Protein AF-A0A527WZZ5-F1 (afdb_monomer)

Radius of gyration: 19.52 Å; Cα contacts (8 Å, |Δi|>4): 177; chains: 1; bounding box: 38×55×51 Å

Mean predicted aligned error: 10.95 Å

Sequence (127 aa):
MNSPLPASTRQRLDELLVARGLFPSRSRARDAIERGTVTVDGVIARKPGQTVLADCLIEVDDPAQGYVSRAALKLIAGLDHFGLDPAGSEALDVGASTGGFTQVLLERGAASYGSFSKPPLPIASRP

Secondary structure (DSSP, 8-state):
--PPPPTT-EEEHHHHHHHTTSSSSHHHHHHHHHTT-EEETTEE---TT-EEETT--EEE--TTTTSSSTHHHHHHHHHHHHT---TT-EEEEET-SSSHHHHHHHHTT-SEEEEE-PPPPP-----

Solvent-accessible surface area (backbone atoms only — not comparable to full-atom values): 7568 Å² total; per-residue (Å²): 143,78,80,76,79,71,88,81,52,69,41,36,42,21,55,48,36,32,75,71,65,77,26,100,37,52,68,58,31,31,54,39,17,67,72,51,28,24,30,48,74,90,38,70,36,70,54,37,77,42,75,38,56,78,79,59,53,73,51,75,70,51,93,50,71,92,42,80,25,66,60,23,60,55,50,52,52,48,29,64,73,71,70,55,77,52,52,71,33,81,44,74,39,84,61,48,73,79,38,15,56,59,52,51,42,53,78,51,42,30,69,45,75,49,73,47,61,83,76,81,76,80,81,75,79,76,132

Structure (mmCIF, N/CA/C/O backbone):
data_AF-A0A527WZZ5-F1
#
_entry.id   AF-A0A527WZZ5-F1
#
loop_
_atom_site.group_PDB
_atom_site.id
_atom_site.type_symbol
_atom_site.label_atom_id
_atom_site.label_alt_id
_atom_site.label_comp_id
_atom_site.label_asym_id
_atom_site.label_entity_id
_atom_site.label_seq_id
_atom_site.pdbx_PDB_ins_code
_atom_site.Cartn_x
_atom_site.Cartn_y
_atom_site.Cartn_z
_atom_site.occupancy
_atom_site.B_iso_or_equiv
_atom_site.auth_seq_id
_atom_site.auth_comp_id
_atom_site.auth_asym_id
_atom_site.auth_atom_id
_atom_site.pdbx_PDB_model_num
ATOM 1 N N . MET A 1 1 ? 7.232 -18.784 26.020 1.00 43.44 1 MET A N 1
ATOM 2 C CA . MET A 1 1 ? 6.926 -17.370 26.320 1.00 43.44 1 MET A CA 1
ATOM 3 C C . MET A 1 1 ? 6.117 -16.778 25.171 1.00 43.44 1 MET A C 1
ATOM 5 O O . MET A 1 1 ? 6.687 -16.090 24.350 1.00 43.44 1 MET A O 1
ATOM 9 N N . ASN A 1 2 ? 4.817 -17.074 25.102 1.00 41.53 2 ASN A N 1
ATOM 10 C CA . ASN A 1 2 ? 3.847 -16.314 24.308 1.00 41.53 2 ASN A CA 1
ATOM 11 C C . ASN A 1 2 ? 2.572 -16.285 25.152 1.00 41.53 2 ASN A C 1
ATOM 13 O O . ASN A 1 2 ? 1.897 -17.304 25.280 1.00 41.53 2 ASN A O 1
ATOM 17 N N . SER A 1 3 ? 2.312 -15.162 25.819 1.00 51.44 3 SER A N 1
ATOM 18 C CA . SER A 1 3 ? 1.046 -14.974 26.525 1.00 51.44 3 SER A CA 1
ATOM 19 C C . SER A 1 3 ? -0.077 -14.886 25.489 1.00 51.44 3 SER A C 1
ATOM 21 O O . SER A 1 3 ? 0.089 -14.162 24.504 1.00 51.44 3 SER A O 1
ATOM 23 N N . PRO A 1 4 ? -1.207 -15.591 25.672 1.00 54.41 4 PRO A N 1
ATOM 24 C CA . PRO A 1 4 ? -2.377 -15.372 24.836 1.00 54.41 4 PRO A CA 1
ATOM 25 C C . PRO A 1 4 ? -2.818 -13.914 25.007 1.00 54.41 4 PRO A C 1
ATOM 27 O O . PRO A 1 4 ? -2.865 -13.401 26.127 1.00 54.41 4 PRO A O 1
ATOM 30 N N . LEU A 1 5 ? -3.082 -13.230 23.892 1.00 51.50 5 LEU A N 1
ATOM 31 C CA . LEU A 1 5 ? -3.652 -11.883 23.907 1.00 51.50 5 LEU A CA 1
ATOM 32 C C . LEU A 1 5 ? -4.917 -11.912 24.789 1.00 51.50 5 LEU A C 1
ATOM 34 O O . LEU A 1 5 ? -5.752 -12.798 24.593 1.00 51.50 5 LEU A O 1
ATOM 38 N N . PRO A 1 6 ? -5.065 -11.018 25.783 1.00 51.22 6 PRO A N 1
ATOM 39 C CA . PRO A 1 6 ? -6.230 -11.041 26.657 1.00 51.22 6 PRO A CA 1
ATOM 40 C C . PRO A 1 6 ? -7.508 -10.819 25.841 1.00 51.22 6 PRO A C 1
ATOM 42 O O . PRO A 1 6 ? -7.568 -9.940 24.977 1.00 51.22 6 PRO A O 1
ATOM 45 N N . ALA A 1 7 ? -8.535 -11.615 26.142 1.00 56.69 7 ALA A N 1
ATOM 46 C CA . ALA A 1 7 ? -9.864 -11.476 25.568 1.00 56.69 7 ALA A CA 1
ATOM 47 C C . ALA A 1 7 ? -10.416 -10.052 25.797 1.00 56.69 7 ALA A C 1
ATOM 49 O O . ALA A 1 7 ? -10.388 -9.535 26.914 1.00 56.69 7 ALA A O 1
ATOM 50 N N . SER A 1 8 ? -10.975 -9.459 24.734 1.00 62.97 8 SER A N 1
ATOM 51 C CA . SER A 1 8 ? -11.770 -8.213 24.693 1.00 62.97 8 SER A CA 1
ATOM 52 C C . SER A 1 8 ? -11.065 -6.846 24.724 1.00 62.97 8 SER A C 1
ATOM 54 O O . SER A 1 8 ? -11.717 -5.827 24.968 1.00 62.97 8 SER A O 1
ATOM 56 N N . THR A 1 9 ? -9.777 -6.748 24.386 1.00 82.25 9 THR A N 1
ATOM 57 C CA . THR A 1 9 ? -9.194 -5.414 24.158 1.00 82.25 9 THR A CA 1
ATOM 58 C C . THR A 1 9 ? -9.782 -4.799 22.889 1.00 82.25 9 THR A C 1
ATOM 60 O O . THR A 1 9 ? -9.611 -5.308 21.782 1.00 82.25 9 THR A O 1
ATOM 63 N N . ARG A 1 10 ? -10.496 -3.687 23.056 1.00 88.31 10 ARG A N 1
ATOM 64 C CA . ARG A 1 10 ? -11.023 -2.868 21.966 1.00 88.31 10 ARG A CA 1
ATOM 65 C C . ARG A 1 10 ? -9.989 -1.824 21.564 1.00 88.31 10 ARG A C 1
ATOM 67 O O . ARG A 1 10 ? -9.464 -1.123 22.423 1.00 88.31 10 ARG A O 1
ATOM 74 N N . GLN A 1 11 ? -9.714 -1.703 20.271 1.00 93.00 11 GLN A N 1
ATOM 75 C CA . GLN A 1 11 ? -8.762 -0.723 19.741 1.00 93.00 11 GLN A CA 1
ATOM 76 C C . GLN A 1 11 ? -9.255 -0.135 18.421 1.00 93.00 11 GLN A C 1
ATOM 78 O O . GLN A 1 11 ? -10.182 -0.659 17.801 1.00 93.00 11 GLN A O 1
ATOM 83 N N . ARG A 1 12 ? -8.660 0.979 17.995 1.00 96.12 12 ARG A N 1
A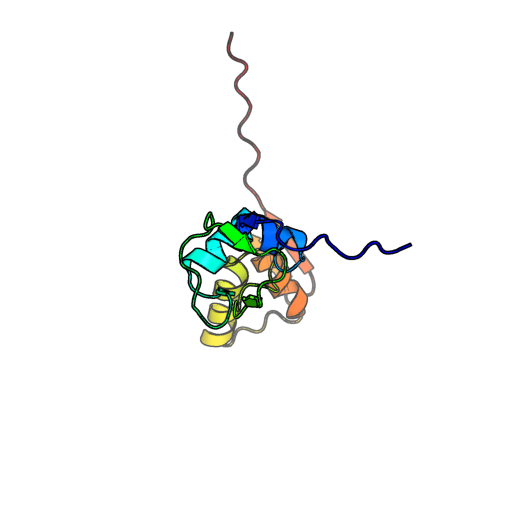TOM 84 C CA . ARG A 1 12 ? -9.023 1.604 16.724 1.00 96.12 12 ARG A CA 1
ATOM 85 C C . ARG A 1 12 ? -8.569 0.740 15.555 1.00 96.12 12 ARG A C 1
ATOM 87 O O . ARG A 1 12 ? -7.449 0.238 15.560 1.00 96.12 12 ARG A O 1
ATOM 94 N N . LEU A 1 13 ? -9.403 0.628 14.526 1.00 96.50 13 LEU A N 1
ATOM 95 C CA . LEU A 1 13 ? -9.101 -0.186 13.351 1.00 96.50 13 LEU A CA 1
ATOM 96 C C . LEU A 1 13 ? -7.799 0.242 12.654 1.00 96.50 13 LEU A C 1
ATOM 98 O O . LEU A 1 13 ? -6.980 -0.610 12.329 1.00 96.50 13 LEU A O 1
ATOM 102 N N . ASP A 1 14 ? -7.561 1.544 12.473 1.00 96.25 14 ASP A N 1
ATOM 103 C CA . ASP A 1 14 ? -6.326 2.040 11.851 1.00 96.25 14 ASP A CA 1
ATOM 104 C C . ASP A 1 14 ? -5.051 1.692 12.639 1.00 96.25 14 ASP A C 1
ATOM 106 O O . ASP A 1 14 ? -3.984 1.552 12.048 1.00 96.25 14 ASP A O 1
ATOM 110 N N . GLU A 1 15 ? -5.151 1.553 13.960 1.00 96.19 15 GLU A N 1
ATOM 111 C CA . GLU A 1 15 ? -4.054 1.103 14.822 1.00 96.19 15 GLU A CA 1
ATOM 112 C C . GLU A 1 15 ? -3.905 -0.418 14.772 1.00 96.19 15 GLU A C 1
ATOM 114 O O . GLU A 1 15 ? -2.788 -0.905 14.609 1.00 96.19 15 GLU A O 1
ATOM 119 N N . LEU A 1 16 ? -5.019 -1.158 14.809 1.00 95.81 16 LEU A N 1
ATOM 120 C CA . LEU A 1 16 ? -5.031 -2.619 14.725 1.00 95.81 16 LEU A CA 1
ATOM 121 C C . LEU A 1 16 ? -4.406 -3.127 13.427 1.00 95.81 16 LEU A C 1
ATOM 123 O O . LEU A 1 16 ? -3.624 -4.073 13.448 1.00 95.81 16 LEU A O 1
ATOM 127 N N . LEU A 1 17 ? -4.718 -2.483 12.303 1.00 94.81 17 LEU A N 1
ATOM 128 C CA . LEU A 1 17 ? -4.154 -2.816 10.996 1.00 94.81 17 LEU A CA 1
ATOM 129 C C . LEU A 1 17 ? -2.624 -2.705 10.971 1.00 94.81 17 LEU A C 1
ATOM 131 O O . LEU A 1 17 ? -1.952 -3.544 10.375 1.00 94.81 17 LEU A O 1
ATOM 135 N N . VAL A 1 18 ? -2.067 -1.698 11.644 1.00 95.31 18 VAL A N 1
ATOM 136 C CA . VAL A 1 18 ? -0.612 -1.525 11.760 1.00 95.31 18 VAL A CA 1
ATOM 137 C C . VAL A 1 18 ? -0.031 -2.501 12.778 1.00 95.31 18 VAL A C 1
ATOM 139 O O . VAL A 1 18 ? 0.989 -3.126 12.512 1.00 95.31 18 VAL A O 1
ATOM 142 N N . ALA A 1 19 ? -0.696 -2.684 13.921 1.00 93.12 19 ALA A N 1
ATOM 143 C CA . ALA A 1 19 ? -0.266 -3.605 14.970 1.00 93.12 19 ALA A CA 1
ATOM 144 C C . ALA A 1 19 ? -0.217 -5.065 14.487 1.00 93.12 19 ALA A C 1
ATOM 146 O O . ALA A 1 19 ? 0.653 -5.820 14.911 1.00 93.12 19 ALA A O 1
ATOM 147 N N . ARG A 1 20 ? -1.114 -5.452 13.569 1.00 92.88 20 ARG A N 1
ATOM 148 C CA . ARG A 1 20 ? -1.111 -6.759 12.889 1.00 92.88 20 ARG A CA 1
ATOM 149 C C . ARG A 1 20 ? -0.147 -6.838 11.696 1.00 92.88 20 ARG A C 1
ATOM 151 O O . ARG A 1 20 ? -0.089 -7.875 11.047 1.00 92.88 20 ARG A O 1
ATOM 158 N N . GLY A 1 21 ? 0.579 -5.765 11.375 1.00 90.25 21 GLY A N 1
ATOM 159 C CA . GLY A 1 21 ? 1.520 -5.727 10.251 1.00 90.25 21 GLY A CA 1
ATOM 160 C C . GLY A 1 21 ? 0.866 -5.717 8.865 1.00 90.25 21 GLY A C 1
ATOM 161 O O . GLY A 1 21 ? 1.559 -5.908 7.873 1.00 90.25 21 GLY A O 1
ATOM 162 N N . LEU A 1 22 ? -0.447 -5.476 8.772 1.00 90.94 22 LEU A N 1
ATOM 163 C CA . LEU A 1 22 ? -1.178 -5.448 7.498 1.00 90.94 22 LEU A CA 1
ATOM 164 C C . LEU A 1 22 ? -0.874 -4.182 6.687 1.00 90.94 22 LEU A C 1
ATOM 166 O O . LEU A 1 22 ? -0.982 -4.186 5.462 1.00 90.94 22 LEU A O 1
ATOM 170 N N . PHE A 1 23 ? -0.484 -3.103 7.369 1.00 91.19 23 PHE A N 1
ATOM 171 C CA . PHE A 1 23 ? -0.056 -1.851 6.755 1.00 91.19 23 PHE A CA 1
ATOM 172 C C . PHE A 1 23 ? 1.179 -1.285 7.468 1.00 91.19 23 PHE A C 1
ATOM 174 O O . PHE A 1 23 ? 1.268 -1.368 8.693 1.00 91.19 23 PHE A O 1
ATOM 181 N N . PRO A 1 24 ? 2.100 -0.628 6.738 1.00 86.56 24 PRO A N 1
ATOM 182 C CA . PRO A 1 24 ? 3.350 -0.119 7.309 1.00 86.56 24 PRO A CA 1
ATOM 183 C C . PRO A 1 24 ? 3.165 1.147 8.159 1.00 86.56 24 PRO A C 1
ATOM 185 O O . PRO A 1 24 ? 4.061 1.543 8.898 1.00 86.56 24 PRO A O 1
ATOM 188 N N . SER A 1 25 ? 2.025 1.833 8.037 1.00 90.75 25 SER A N 1
ATOM 189 C CA . SER A 1 25 ? 1.746 3.055 8.787 1.00 90.75 25 SER A CA 1
ATOM 190 C C . SER A 1 25 ? 0.250 3.297 8.957 1.00 90.75 25 SER A C 1
ATOM 192 O O . SER A 1 25 ? -0.577 2.843 8.160 1.00 90.75 25 SER A O 1
ATOM 194 N N . ARG A 1 26 ? -0.104 4.100 9.969 1.00 93.69 26 ARG A N 1
ATOM 195 C CA . ARG A 1 26 ? -1.500 4.486 10.225 1.00 93.69 26 ARG A CA 1
ATOM 196 C C . ARG A 1 26 ? -2.109 5.268 9.069 1.00 93.69 26 ARG A C 1
ATOM 198 O O . ARG A 1 26 ? -3.296 5.135 8.806 1.00 93.69 26 ARG A O 1
ATOM 205 N N . SER A 1 27 ? -1.322 6.096 8.385 1.00 91.44 27 SER A N 1
ATOM 206 C CA . SER A 1 27 ? -1.802 6.855 7.228 1.00 91.44 27 SER A CA 1
ATOM 207 C C . SER A 1 27 ? -2.170 5.937 6.061 1.00 91.44 27 SER A C 1
ATOM 209 O O . SER A 1 27 ? -3.201 6.163 5.435 1.00 91.44 27 SER A O 1
ATOM 211 N N . ARG A 1 28 ? -1.396 4.868 5.813 1.00 88.56 28 ARG A N 1
ATOM 212 C CA . ARG A 1 28 ? -1.723 3.858 4.790 1.00 88.56 28 ARG A CA 1
ATOM 213 C C . ARG A 1 28 ? -2.955 3.042 5.172 1.00 88.56 28 ARG A C 1
ATOM 215 O O . ARG A 1 28 ? -3.835 2.869 4.339 1.00 88.56 28 ARG A O 1
ATOM 222 N N . ALA A 1 29 ? -3.049 2.631 6.435 1.00 93.00 29 ALA A N 1
ATOM 223 C CA . ALA A 1 29 ? -4.221 1.942 6.967 1.00 93.00 29 ALA A CA 1
ATOM 224 C C . ALA A 1 29 ? -5.510 2.777 6.817 1.00 93.00 29 ALA A C 1
ATOM 226 O O . ALA A 1 29 ? -6.534 2.263 6.378 1.00 93.00 29 ALA A O 1
ATOM 227 N N . ARG A 1 30 ? -5.464 4.081 7.135 1.00 94.62 30 ARG A N 1
ATOM 228 C CA . ARG A 1 30 ? -6.608 4.998 6.973 1.00 94.62 30 ARG A CA 1
ATOM 229 C C . ARG A 1 30 ? -7.062 5.120 5.523 1.00 94.62 30 ARG A C 1
ATOM 231 O O . ARG A 1 30 ? -8.248 4.953 5.269 1.00 94.62 30 ARG A O 1
ATOM 238 N N . ASP A 1 31 ? -6.128 5.362 4.602 1.00 91.31 31 ASP A N 1
ATOM 239 C CA . ASP A 1 31 ? -6.425 5.481 3.167 1.00 91.31 31 ASP A CA 1
ATOM 240 C C . ASP A 1 31 ? -7.095 4.210 2.622 1.00 91.31 31 ASP A C 1
ATOM 242 O O . ASP A 1 31 ? -8.100 4.301 1.920 1.00 91.31 31 ASP A O 1
ATOM 246 N N . ALA A 1 32 ? -6.597 3.027 2.994 1.00 91.94 32 ALA A N 1
ATOM 247 C CA . ALA A 1 32 ? -7.195 1.755 2.589 1.00 91.94 32 ALA A CA 1
ATOM 248 C C . ALA A 1 32 ? -8.632 1.585 3.118 1.00 91.94 32 ALA A C 1
ATOM 250 O O . ALA A 1 32 ? -9.537 1.203 2.377 1.00 91.94 32 ALA A O 1
ATOM 251 N N . ILE A 1 33 ? -8.880 1.937 4.384 1.00 94.69 33 ILE A N 1
ATOM 252 C CA . ILE A 1 33 ? -10.233 1.906 4.962 1.00 94.69 33 ILE A CA 1
ATOM 253 C C . ILE A 1 33 ? -11.162 2.895 4.244 1.00 94.69 33 ILE A C 1
ATOM 255 O O . ILE A 1 33 ? -12.288 2.550 3.903 1.00 94.69 33 ILE A O 1
ATOM 259 N N . GLU A 1 34 ? -10.710 4.123 3.991 1.00 93.81 34 GLU A N 1
ATOM 260 C CA . GLU A 1 34 ? -11.510 5.157 3.317 1.00 93.81 34 GLU A CA 1
ATOM 261 C C . GLU A 1 34 ? -11.877 4.771 1.879 1.00 93.81 34 GLU A C 1
ATOM 263 O O . GLU A 1 34 ? -12.943 5.138 1.386 1.00 93.81 34 GLU A O 1
ATOM 268 N N . ARG A 1 35 ? -11.024 3.980 1.225 1.00 91.19 35 ARG A N 1
ATOM 269 C CA . ARG A 1 35 ? -11.268 3.414 -0.106 1.00 91.19 35 ARG A CA 1
ATOM 270 C C . ARG A 1 35 ? -12.152 2.168 -0.102 1.00 91.19 35 ARG A C 1
ATOM 272 O O . ARG A 1 35 ? -12.513 1.695 -1.174 1.00 91.19 35 ARG A O 1
ATOM 279 N N . GLY A 1 36 ? -12.495 1.638 1.071 1.00 93.62 36 GLY A N 1
ATOM 280 C CA . GLY A 1 36 ? -13.314 0.437 1.202 1.00 93.62 36 GLY A CA 1
ATOM 281 C C . GLY A 1 36 ? -12.587 -0.861 0.847 1.00 93.62 36 GLY A C 1
ATOM 282 O O . GLY A 1 36 ? -13.249 -1.848 0.550 1.00 93.62 36 GLY A O 1
ATOM 283 N N . THR A 1 37 ? -11.251 -0.882 0.893 1.00 93.88 37 THR A N 1
ATOM 284 C CA . THR A 1 37 ? -10.435 -2.080 0.612 1.00 93.88 37 THR A CA 1
ATOM 285 C C . THR A 1 37 ? -10.142 -2.919 1.855 1.00 93.88 37 THR A C 1
ATOM 287 O O . THR A 1 37 ? -9.259 -3.770 1.842 1.00 93.88 37 THR A O 1
ATOM 290 N N . VAL A 1 38 ? -10.831 -2.648 2.963 1.00 96.12 38 VAL A N 1
ATOM 291 C CA . VAL A 1 38 ? -10.676 -3.366 4.230 1.00 96.12 38 VAL A CA 1
ATOM 292 C C . VAL A 1 38 ? -12.048 -3.835 4.688 1.00 96.12 38 VAL A C 1
ATOM 294 O O . VAL A 1 38 ? -12.966 -3.019 4.808 1.00 96.12 38 VAL A O 1
ATOM 297 N N . THR A 1 39 ? -12.186 -5.121 4.993 1.00 96.88 39 THR A N 1
ATOM 298 C CA . THR A 1 39 ? -13.379 -5.691 5.627 1.00 96.88 39 THR A CA 1
ATOM 299 C C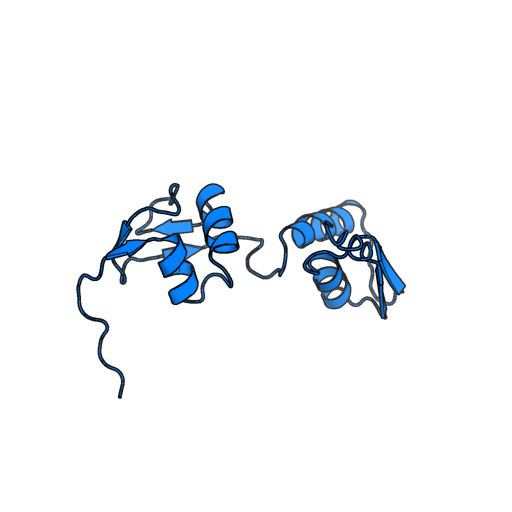 . THR A 1 39 ? -13.068 -6.089 7.068 1.00 96.88 39 THR A C 1
ATOM 301 O O . THR A 1 39 ? -11.948 -6.473 7.406 1.00 96.88 39 THR A O 1
ATOM 304 N N . VAL A 1 40 ? -14.064 -5.950 7.940 1.00 96.81 40 VAL A N 1
ATOM 305 C CA . VAL A 1 40 ? -14.043 -6.435 9.321 1.00 96.81 40 VAL A CA 1
ATOM 306 C C . VAL A 1 40 ? -15.258 -7.327 9.506 1.00 96.81 40 VAL A C 1
ATOM 308 O O . VAL A 1 40 ? -16.379 -6.874 9.278 1.00 96.81 40 VAL A O 1
ATOM 311 N N . ASP A 1 41 ? -15.031 -8.586 9.874 1.00 94.25 41 ASP A N 1
ATOM 312 C CA . ASP A 1 41 ? -16.075 -9.601 10.055 1.00 94.25 41 ASP A CA 1
ATOM 313 C C . ASP A 1 41 ? -17.045 -9.669 8.852 1.00 94.25 41 ASP A C 1
ATOM 315 O O . ASP A 1 41 ? -18.266 -9.714 8.997 1.00 94.25 41 ASP A O 1
ATOM 319 N N . GLY A 1 42 ? -16.487 -9.614 7.636 1.00 93.69 42 GLY A N 1
ATOM 320 C CA . GLY A 1 42 ? -17.234 -9.668 6.372 1.00 93.69 42 GLY A CA 1
ATOM 321 C C . GLY A 1 42 ? -17.904 -8.356 5.940 1.00 93.69 42 GLY A C 1
ATOM 322 O O . GLY A 1 42 ? -18.543 -8.316 4.890 1.00 93.69 42 GLY A O 1
ATOM 323 N N . VAL A 1 43 ? -17.758 -7.264 6.699 1.00 95.31 43 VAL A N 1
ATOM 324 C CA . VAL A 1 43 ? -18.359 -5.958 6.384 1.00 95.31 43 VAL A CA 1
ATOM 325 C C . VAL A 1 43 ? -17.285 -4.939 6.018 1.00 95.31 43 VAL A C 1
ATOM 327 O O . VAL A 1 43 ? -16.313 -4.762 6.747 1.00 95.31 43 VAL A O 1
ATOM 330 N N . ILE A 1 44 ? -17.475 -4.208 4.915 1.00 96.25 44 ILE A N 1
ATOM 331 C CA . ILE A 1 44 ? -16.552 -3.142 4.496 1.00 96.25 44 ILE A CA 1
ATOM 332 C C . ILE A 1 44 ? -16.440 -2.075 5.593 1.00 96.25 44 ILE A C 1
ATOM 334 O O . ILE A 1 44 ? -17.416 -1.407 5.952 1.00 96.25 44 ILE A O 1
ATOM 338 N N . ALA A 1 45 ? -15.221 -1.876 6.087 1.00 96.06 45 ALA A N 1
ATOM 339 C CA . ALA A 1 45 ? -14.895 -0.814 7.016 1.00 96.06 45 ALA A CA 1
ATOM 340 C C . ALA A 1 45 ? -14.921 0.539 6.299 1.00 96.06 45 ALA A C 1
ATOM 342 O O . ALA A 1 45 ? -14.318 0.704 5.247 1.00 96.06 45 ALA A O 1
ATOM 343 N N . ARG A 1 46 ? -15.596 1.531 6.891 1.00 92.56 46 ARG A N 1
ATOM 344 C CA . ARG A 1 46 ? -15.674 2.899 6.334 1.00 92.56 46 ARG A CA 1
ATOM 345 C C . ARG A 1 46 ? -15.075 3.975 7.229 1.00 92.56 46 ARG A C 1
ATOM 347 O O . ARG A 1 46 ? -14.907 5.113 6.808 1.00 92.56 46 ARG A O 1
ATOM 354 N N . LYS A 1 47 ? -14.816 3.649 8.496 1.00 95.50 47 LYS A N 1
ATOM 355 C CA . LYS A 1 47 ? -14.371 4.607 9.511 1.00 95.50 47 LYS A CA 1
ATOM 356 C C . LYS A 1 47 ? -13.041 4.139 10.083 1.00 95.50 47 LYS A C 1
ATOM 358 O O . LYS A 1 47 ? -13.039 3.191 10.863 1.00 95.50 47 LYS A O 1
ATOM 363 N N . PRO A 1 48 ? -11.918 4.806 9.778 1.00 93.94 48 PRO A N 1
ATOM 364 C CA . PRO A 1 48 ? -10.620 4.350 10.262 1.00 93.94 48 PRO A CA 1
ATOM 365 C C . PRO A 1 48 ? -10.481 4.335 11.784 1.00 93.94 48 PRO A C 1
ATOM 367 O O . PRO A 1 48 ? -9.834 3.462 12.352 1.00 93.94 48 PRO A O 1
ATOM 370 N N . GLY A 1 49 ? -11.115 5.299 12.452 1.00 94.31 49 GLY A N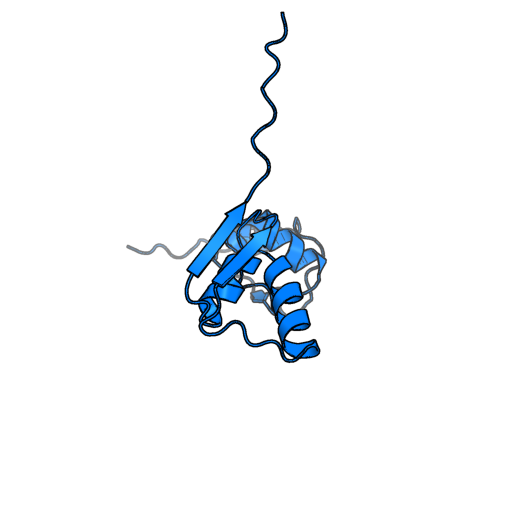 1
ATOM 371 C CA . GLY A 1 49 ? -11.132 5.388 13.909 1.00 94.31 49 GLY A CA 1
ATOM 372 C C . GLY A 1 49 ? -12.181 4.510 14.589 1.00 94.31 49 GLY A C 1
ATOM 373 O O . GLY A 1 49 ? -12.369 4.672 15.791 1.00 94.31 49 GLY A O 1
ATOM 374 N N . GLN A 1 50 ? -12.899 3.638 13.866 1.00 95.25 50 GLN A N 1
ATOM 375 C CA . GLN A 1 50 ? -13.888 2.773 14.506 1.00 95.25 50 GLN A CA 1
ATOM 376 C C . GLN A 1 50 ? -13.210 1.781 15.446 1.00 95.25 50 GLN A C 1
ATOM 378 O O . GLN A 1 50 ? -12.162 1.217 15.128 1.00 95.25 50 GLN A O 1
ATOM 383 N N . THR A 1 51 ? -13.817 1.589 16.610 1.00 95.62 51 THR A N 1
ATOM 384 C CA . THR A 1 51 ? -13.321 0.661 17.617 1.00 95.62 51 THR A CA 1
ATOM 385 C C . THR A 1 51 ? -13.769 -0.752 17.271 1.00 95.62 51 THR A C 1
ATOM 387 O O . THR A 1 51 ? -14.966 -1.008 17.161 1.00 95.62 51 THR A O 1
ATOM 390 N N . VAL A 1 52 ? -12.813 -1.664 17.140 1.00 94.62 52 VAL A N 1
ATOM 391 C CA . VAL A 1 52 ? -13.034 -3.079 16.825 1.00 94.62 52 VAL A CA 1
ATOM 392 C C . VAL A 1 52 ? -12.401 -3.958 17.898 1.00 94.62 52 VAL A C 1
ATOM 394 O O . VAL A 1 52 ? -11.574 -3.495 18.692 1.00 94.62 52 VAL A O 1
ATOM 397 N N . LEU A 1 53 ? -12.816 -5.221 17.958 1.00 93.94 53 LEU A N 1
ATOM 398 C CA . LEU A 1 53 ? -12.173 -6.202 18.825 1.00 93.94 53 LEU A CA 1
ATOM 399 C C . LEU A 1 53 ? -10.777 -6.540 18.288 1.00 93.94 53 LEU A C 1
ATOM 401 O O . LEU A 1 53 ? -10.577 -6.633 17.080 1.00 93.94 53 LEU A O 1
ATOM 405 N N . ALA A 1 54 ? -9.801 -6.723 19.177 1.00 90.12 54 ALA A N 1
ATOM 406 C CA . ALA A 1 54 ? -8.428 -7.038 18.783 1.00 90.12 54 ALA A CA 1
ATOM 407 C C . ALA A 1 54 ? -8.277 -8.386 18.056 1.00 90.12 54 ALA A C 1
ATOM 409 O O . ALA A 1 54 ? -7.245 -8.597 17.422 1.00 90.12 54 ALA A O 1
ATOM 410 N N . ASP A 1 55 ? -9.276 -9.266 18.118 1.00 89.44 55 ASP A N 1
ATOM 411 C CA . ASP A 1 55 ? -9.348 -10.596 17.503 1.00 89.44 55 ASP A CA 1
ATOM 412 C C . ASP A 1 55 ? -10.344 -10.684 16.330 1.00 89.44 55 ASP A C 1
ATOM 414 O O . ASP A 1 55 ? -10.511 -11.763 15.772 1.00 89.44 55 ASP A O 1
ATOM 418 N N . CYS A 1 56 ? -10.955 -9.569 15.899 1.00 93.12 56 CYS A N 1
ATOM 419 C CA . CYS A 1 56 ? -11.878 -9.575 14.757 1.00 93.12 56 CYS A CA 1
ATOM 420 C C . CYS A 1 56 ? -11.218 -10.104 13.474 1.00 93.12 56 CYS A C 1
ATOM 422 O O . CYS A 1 56 ? -10.003 -9.951 13.275 1.00 93.12 56 CYS A O 1
ATOM 424 N N . LEU A 1 57 ? -12.010 -10.690 12.577 1.00 94.06 57 LEU A N 1
ATOM 425 C CA . LEU A 1 57 ? -11.523 -11.110 11.270 1.00 94.06 57 LEU A CA 1
ATOM 426 C C . LEU A 1 57 ? -11.319 -9.868 10.400 1.00 94.06 57 LEU A C 1
ATOM 428 O O . LEU A 1 57 ? -12.224 -9.047 10.266 1.00 94.06 57 LEU A O 1
ATOM 432 N N . ILE A 1 58 ? -10.127 -9.721 9.823 1.00 95.69 58 ILE A N 1
ATOM 433 C CA . ILE A 1 58 ? -9.794 -8.613 8.924 1.00 95.69 58 ILE A CA 1
ATOM 434 C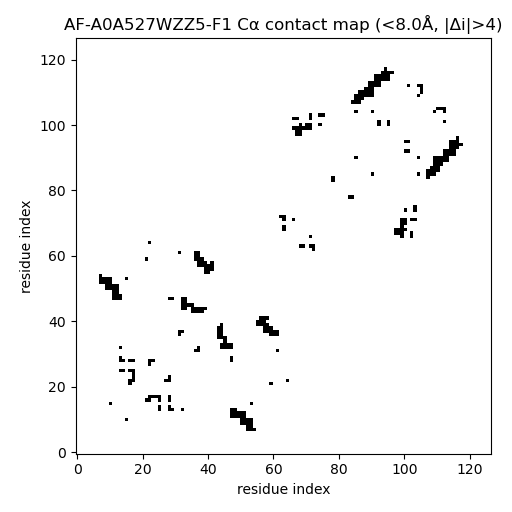 C . ILE A 1 58 ? -9.302 -9.189 7.611 1.00 95.69 58 ILE A C 1
ATOM 436 O O . ILE A 1 58 ? -8.353 -9.973 7.611 1.00 95.69 58 ILE A O 1
ATOM 440 N N . GLU A 1 59 ? -9.885 -8.728 6.511 1.00 95.06 59 GLU A N 1
ATOM 441 C CA . GLU A 1 59 ? -9.393 -9.000 5.165 1.00 95.06 59 GLU A CA 1
ATOM 442 C C . GLU A 1 59 ? -9.065 -7.673 4.475 1.00 95.06 59 GLU A C 1
ATOM 444 O O . GLU A 1 59 ? -9.695 -6.638 4.721 1.00 95.06 59 GLU A O 1
ATOM 449 N N . VAL A 1 60 ? -8.023 -7.690 3.647 1.00 94.12 60 VAL A N 1
ATOM 450 C CA . VAL A 1 60 ? -7.523 -6.520 2.925 1.00 94.12 60 VAL A CA 1
ATOM 451 C C . VAL A 1 60 ? -7.444 -6.881 1.451 1.00 94.12 60 VAL A C 1
ATOM 453 O O . VAL A 1 60 ? -6.706 -7.787 1.081 1.00 94.12 60 VAL A O 1
ATOM 456 N N . ASP A 1 61 ? -8.181 -6.145 0.628 1.00 91.88 61 ASP A N 1
ATOM 457 C CA . ASP A 1 61 ? -8.151 -6.228 -0.833 1.00 91.88 61 ASP A CA 1
ATOM 458 C C . ASP A 1 61 ? -7.636 -4.895 -1.396 1.00 91.88 61 ASP A C 1
ATOM 460 O O . ASP A 1 61 ? -8.370 -4.107 -1.994 1.00 91.88 61 ASP A O 1
ATOM 464 N N . ASP A 1 62 ? -6.378 -4.564 -1.074 1.00 84.56 62 ASP A N 1
ATOM 465 C CA . ASP A 1 62 ? -5.732 -3.317 -1.492 1.00 84.56 62 ASP A CA 1
ATOM 466 C C . ASP A 1 62 ? -4.659 -3.582 -2.567 1.00 84.56 62 ASP A C 1
ATOM 468 O O . ASP A 1 62 ? -3.539 -3.972 -2.230 1.00 84.56 62 ASP A O 1
ATOM 472 N N . PRO A 1 63 ? -4.923 -3.259 -3.849 1.00 78.56 63 PRO A N 1
ATOM 473 C CA . PRO A 1 63 ? -3.931 -3.370 -4.921 1.00 78.56 63 PRO A CA 1
ATOM 474 C C . PRO A 1 63 ? -2.644 -2.570 -4.665 1.00 78.56 63 PRO A C 1
ATOM 476 O O . PR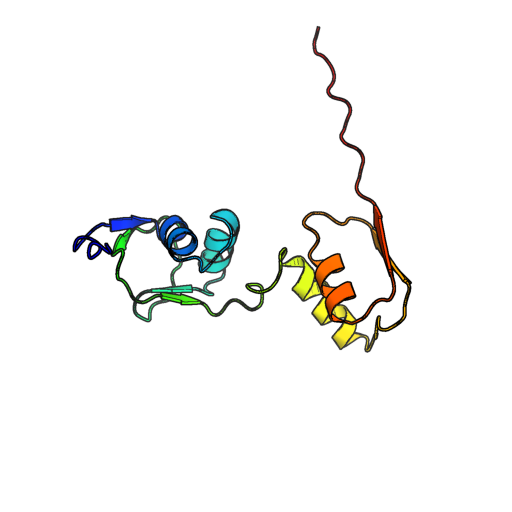O A 1 63 ? -1.591 -2.876 -5.217 1.00 78.56 63 PRO A O 1
ATOM 479 N N . ALA A 1 64 ? -2.700 -1.528 -3.830 1.00 79.44 64 ALA A N 1
ATOM 480 C CA . ALA A 1 64 ? -1.546 -0.711 -3.482 1.00 79.44 64 ALA A CA 1
ATOM 481 C C . ALA A 1 64 ? -0.723 -1.282 -2.315 1.00 79.44 64 ALA A C 1
ATOM 483 O O . ALA A 1 64 ? 0.270 -0.649 -1.952 1.00 79.44 64 ALA A O 1
ATOM 484 N N . GLN A 1 65 ? -1.116 -2.397 -1.686 1.00 75.69 65 GLN A N 1
ATOM 485 C CA . GLN A 1 65 ? -0.500 -2.893 -0.446 1.00 75.69 65 GLN A CA 1
ATOM 486 C C . GLN A 1 65 ? 0.999 -3.201 -0.601 1.00 75.69 65 GLN A C 1
ATOM 488 O O . GLN A 1 65 ? 1.769 -2.918 0.314 1.00 75.69 65 GLN A O 1
ATOM 493 N N . GLY A 1 66 ? 1.423 -3.691 -1.772 1.00 78.88 66 GLY A N 1
ATOM 494 C CA . GLY A 1 66 ? 2.821 -4.032 -2.078 1.00 78.88 66 GLY A CA 1
ATOM 495 C C . GLY A 1 66 ? 3.746 -2.844 -2.371 1.00 78.88 66 GLY A C 1
ATOM 496 O O . GLY A 1 66 ? 4.956 -3.020 -2.487 1.00 78.88 66 GLY A O 1
ATOM 497 N N . TYR A 1 67 ? 3.206 -1.628 -2.476 1.00 80.62 67 TYR A N 1
ATOM 498 C CA . TYR A 1 67 ? 3.971 -0.457 -2.901 1.00 80.62 67 TYR A CA 1
ATOM 499 C C . TYR A 1 67 ? 4.183 0.549 -1.773 1.00 80.62 67 TYR A C 1
ATOM 501 O O . TYR A 1 67 ? 3.277 0.853 -0.989 1.00 80.62 67 TYR A O 1
ATOM 509 N N . VAL A 1 68 ? 5.363 1.171 -1.736 1.00 78.19 68 VAL A N 1
ATOM 510 C CA . VAL A 1 68 ? 5.669 2.248 -0.773 1.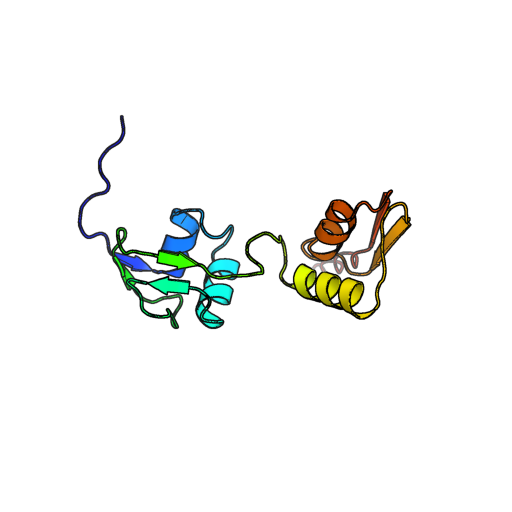00 78.19 68 VAL A CA 1
ATOM 511 C C . VAL A 1 68 ? 4.814 3.502 -0.997 1.00 78.19 68 VAL A C 1
ATOM 513 O O . VAL A 1 68 ? 4.618 4.306 -0.085 1.00 78.19 68 VAL A O 1
ATOM 516 N N . SER A 1 69 ? 4.239 3.660 -2.194 1.00 79.94 69 SER A N 1
ATOM 517 C CA . SER A 1 69 ? 3.293 4.727 -2.520 1.00 79.94 69 SER A CA 1
ATOM 518 C C . SER A 1 69 ? 2.268 4.276 -3.555 1.00 79.94 69 SER A C 1
ATOM 520 O O . SER A 1 69 ? 2.593 3.579 -4.509 1.00 79.94 69 SER A O 1
ATOM 522 N N . ARG A 1 70 ? 1.035 4.781 -3.424 1.00 80.94 70 ARG A N 1
ATOM 523 C CA . ARG A 1 70 ? -0.063 4.577 -4.390 1.00 80.94 70 ARG A CA 1
ATOM 524 C C . ARG A 1 70 ? 0.262 5.083 -5.790 1.00 80.94 70 ARG A C 1
ATOM 526 O O . ARG A 1 70 ? -0.365 4.660 -6.753 1.00 80.94 70 ARG A O 1
ATOM 533 N N . ALA A 1 71 ? 1.211 6.013 -5.897 1.00 82.38 71 ALA A N 1
ATOM 534 C CA . ALA A 1 71 ? 1.684 6.503 -7.180 1.00 82.38 71 ALA A CA 1
ATOM 535 C C . ALA A 1 71 ? 2.151 5.333 -8.069 1.00 82.38 71 ALA A C 1
ATOM 537 O O . ALA A 1 71 ? 1.858 5.348 -9.258 1.00 82.38 71 ALA A O 1
ATOM 538 N N . ALA A 1 72 ? 2.735 4.277 -7.489 1.00 85.50 72 ALA A N 1
ATOM 539 C CA . ALA A 1 72 ? 3.134 3.065 -8.205 1.00 85.50 72 ALA A CA 1
ATOM 540 C C . ALA A 1 72 ? 2.052 2.536 -9.165 1.00 85.50 72 ALA A C 1
ATOM 542 O O . ALA A 1 72 ? 2.338 2.296 -10.334 1.00 85.50 72 ALA A O 1
ATOM 543 N N . LEU A 1 73 ? 0.789 2.476 -8.721 1.00 85.06 73 LEU A N 1
ATOM 544 C CA . LEU A 1 73 ? -0.329 2.003 -9.546 1.00 85.06 73 LEU A CA 1
ATOM 545 C C . LEU A 1 73 ? -0.562 2.860 -10.798 1.00 85.06 73 LEU A C 1
ATOM 547 O O . LEU A 1 73 ? -0.980 2.344 -11.829 1.00 85.06 73 LEU A O 1
ATOM 551 N N . LYS A 1 74 ? -0.274 4.165 -10.732 1.00 87.06 74 LYS A N 1
ATOM 552 C CA . LYS A 1 74 ? -0.394 5.068 -11.886 1.00 87.06 74 LYS A CA 1
ATOM 553 C C . LYS A 1 74 ? 0.686 4.79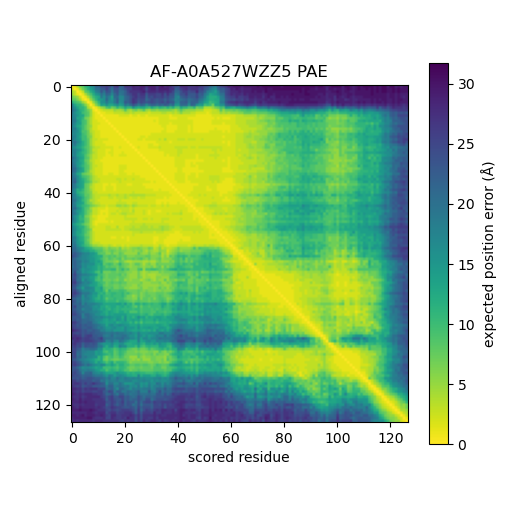4 -12.922 1.00 87.06 74 LYS A C 1
ATOM 555 O O . LYS A 1 74 ? 0.389 4.808 -14.111 1.00 87.06 74 LYS A O 1
ATOM 560 N N . LEU A 1 75 ? 1.922 4.565 -12.472 1.00 86.50 75 LEU A N 1
ATOM 561 C CA . LEU A 1 75 ? 3.016 4.236 -13.379 1.00 86.50 75 LEU A CA 1
ATOM 562 C C . LEU A 1 75 ? 2.777 2.873 -14.029 1.00 86.50 75 LEU A C 1
ATOM 564 O O . LEU A 1 75 ? 2.889 2.776 -15.241 1.00 86.50 75 LEU A O 1
ATOM 568 N N . ILE A 1 76 ? 2.365 1.868 -13.249 1.00 87.31 76 ILE A N 1
ATOM 569 C CA . ILE A 1 76 ? 1.979 0.543 -13.759 1.00 87.31 76 ILE A CA 1
ATOM 570 C C . ILE A 1 76 ? 0.915 0.675 -14.850 1.00 87.31 76 ILE A C 1
ATOM 572 O O . ILE A 1 76 ? 1.148 0.253 -15.978 1.00 87.31 76 ILE A O 1
ATOM 576 N N . ALA A 1 77 ? -0.201 1.348 -14.553 1.00 87.62 77 ALA A N 1
ATOM 577 C CA . ALA A 1 77 ? -1.274 1.541 -15.522 1.00 87.62 77 ALA A CA 1
ATOM 578 C C . ALA A 1 77 ? -0.809 2.294 -16.779 1.00 87.62 77 ALA A C 1
ATOM 580 O O . ALA A 1 77 ? -1.231 1.957 -17.880 1.00 87.62 77 ALA A O 1
ATOM 581 N N . GLY A 1 78 ? 0.058 3.300 -16.634 1.00 89.69 78 GLY A N 1
ATOM 582 C CA . GLY A 1 78 ? 0.622 4.035 -17.765 1.00 89.69 78 GLY A CA 1
ATOM 583 C C . GLY A 1 78 ? 1.520 3.164 -18.643 1.00 89.69 78 GLY A C 1
ATOM 584 O O . GLY A 1 78 ? 1.327 3.124 -19.854 1.00 89.69 78 GLY A O 1
ATOM 585 N N . LEU A 1 79 ? 2.467 2.442 -18.041 1.00 89.56 79 LEU A N 1
ATOM 586 C CA . LEU A 1 79 ? 3.361 1.534 -18.763 1.00 89.56 79 LEU A CA 1
ATOM 587 C C . LEU A 1 79 ? 2.566 0.466 -19.520 1.00 89.56 79 LEU A C 1
ATOM 589 O O . LEU A 1 79 ? 2.813 0.250 -20.702 1.00 89.56 79 LEU A O 1
ATOM 593 N N . ASP A 1 80 ? 1.569 -0.134 -18.867 1.00 89.62 80 ASP A N 1
ATOM 594 C CA . ASP A 1 80 ? 0.741 -1.183 -19.465 1.00 89.62 80 ASP A CA 1
ATOM 595 C C . ASP A 1 80 ? -0.149 -0.629 -20.587 1.00 89.62 80 ASP A C 1
ATOM 597 O O . ASP A 1 80 ? -0.251 -1.229 -21.654 1.00 89.62 80 ASP A O 1
ATOM 601 N N . HIS A 1 81 ? -0.762 0.542 -20.382 1.00 92.50 81 HIS A N 1
ATOM 602 C CA . HIS A 1 81 ? -1.629 1.172 -21.379 1.00 92.50 81 HIS A CA 1
ATOM 603 C C . HIS A 1 81 ? -0.870 1.593 -22.643 1.00 92.50 81 HIS A C 1
ATOM 605 O O . HIS A 1 81 ? -1.393 1.451 -23.747 1.00 92.50 81 HIS A O 1
ATOM 611 N N . PHE A 1 82 ? 0.353 2.107 -22.492 1.00 91.56 82 PHE A N 1
ATOM 612 C CA . PHE A 1 82 ? 1.177 2.560 -23.615 1.00 91.56 82 PHE A CA 1
ATOM 613 C C . PHE A 1 82 ? 2.120 1.479 -24.164 1.00 91.56 82 PHE A C 1
ATOM 615 O O . PHE A 1 82 ? 2.818 1.737 -25.141 1.00 91.56 82 PHE A O 1
ATOM 622 N N . GLY A 1 83 ? 2.145 0.282 -23.565 1.00 89.25 83 GLY A N 1
ATOM 623 C CA . GLY A 1 83 ? 3.033 -0.809 -23.972 1.00 89.25 83 GLY A CA 1
ATOM 624 C C . GLY A 1 83 ? 4.519 -0.474 -23.811 1.00 89.25 83 GLY A C 1
ATOM 625 O O . GLY A 1 83 ? 5.335 -0.892 -24.629 1.00 89.25 83 GLY A O 1
ATOM 626 N N . LEU A 1 84 ? 4.867 0.322 -22.798 1.00 89.31 84 LEU A N 1
ATOM 627 C CA . LEU A 1 84 ? 6.240 0.747 -22.532 1.00 89.31 84 LEU A CA 1
ATOM 628 C C . LEU A 1 84 ? 6.926 -0.246 -21.592 1.00 89.31 84 LEU A C 1
ATOM 630 O O . LEU A 1 84 ? 6.488 -0.434 -20.455 1.00 89.31 84 LEU A O 1
ATOM 634 N N . ASP A 1 85 ? 8.029 -0.834 -22.052 1.00 88.38 85 ASP A N 1
ATOM 635 C CA . ASP A 1 85 ? 8.879 -1.710 -21.247 1.00 88.38 85 ASP A CA 1
ATOM 636 C C . ASP A 1 85 ? 10.138 -0.952 -20.783 1.00 88.38 85 ASP A C 1
ATOM 638 O O . ASP A 1 85 ? 10.961 -0.572 -21.620 1.00 88.38 85 ASP A O 1
ATOM 642 N N . PRO A 1 86 ? 10.299 -0.682 -19.473 1.00 85.56 86 PRO A N 1
ATOM 643 C CA . PRO A 1 86 ? 11.486 -0.015 -18.952 1.00 85.56 86 PRO A CA 1
ATOM 644 C C . PRO A 1 86 ? 12.700 -0.951 -18.814 1.00 85.56 86 PRO A C 1
ATOM 646 O O . PRO A 1 86 ? 13.766 -0.480 -18.408 1.00 85.56 86 PRO A O 1
ATOM 649 N N . ALA A 1 87 ? 12.577 -2.248 -19.117 1.00 88.25 87 ALA A N 1
ATOM 650 C CA . ALA A 1 87 ? 13.667 -3.205 -18.972 1.00 88.25 87 ALA A CA 1
ATOM 651 C C . ALA A 1 87 ? 14.936 -2.755 -19.720 1.00 88.25 87 ALA A C 1
ATOM 653 O O . ALA A 1 87 ? 14.902 -2.371 -20.890 1.00 88.25 87 ALA A O 1
ATOM 654 N N . GLY A 1 88 ? 16.076 -2.768 -19.024 1.00 81.75 88 GLY A N 1
ATOM 655 C CA . GLY A 1 88 ? 17.374 -2.363 -19.578 1.00 81.75 88 GLY A CA 1
ATOM 656 C C . GLY A 1 88 ? 17.533 -0.861 -19.848 1.00 81.75 88 GLY A C 1
ATOM 657 O O . GLY A 1 88 ? 18.600 -0.441 -20.290 1.00 81.75 88 GLY A O 1
ATOM 658 N N . SER A 1 89 ? 16.512 -0.048 -19.571 1.00 83.25 89 SER A N 1
ATOM 659 C CA . SER A 1 89 ? 16.550 1.399 -19.789 1.00 83.25 89 SER A CA 1
ATOM 660 C C . SER A 1 89 ? 17.126 2.145 -18.583 1.00 83.25 89 SER A C 1
ATOM 662 O O . SER A 1 89 ? 17.021 1.688 -17.441 1.00 83.25 89 SER A O 1
ATOM 664 N N . GLU A 1 90 ? 17.693 3.327 -18.832 1.00 80.31 90 GLU A N 1
ATOM 665 C CA . GLU A 1 90 ? 17.972 4.315 -17.787 1.00 80.31 90 GLU A CA 1
ATOM 666 C C . GLU A 1 90 ? 16.705 5.141 -17.543 1.00 80.31 90 GLU A C 1
ATOM 668 O O . GLU A 1 90 ? 16.193 5.794 -18.456 1.00 80.31 90 GLU A O 1
ATOM 673 N N . ALA A 1 91 ? 16.173 5.106 -16.322 1.00 79.44 91 ALA A N 1
ATOM 674 C CA . ALA A 1 91 ? 14.944 5.814 -15.977 1.00 79.44 91 ALA A CA 1
ATOM 675 C C . ALA A 1 91 ? 15.224 7.008 -15.051 1.00 79.44 91 ALA A C 1
ATOM 677 O O . ALA A 1 91 ? 16.010 6.919 -14.109 1.00 79.44 91 ALA A O 1
ATOM 678 N N . LEU A 1 92 ? 14.553 8.138 -15.283 1.00 76.81 92 LEU A N 1
ATOM 679 C CA . LEU A 1 92 ? 14.629 9.317 -14.416 1.00 76.81 92 LEU A CA 1
ATOM 680 C C . LEU A 1 92 ? 13.282 9.542 -13.717 1.00 76.81 92 LEU A C 1
ATOM 682 O O . LEU A 1 92 ? 12.289 9.871 -14.364 1.00 76.81 92 LEU A O 1
ATOM 686 N N . ASP A 1 93 ? 13.257 9.408 -12.391 1.00 74.81 93 ASP A N 1
ATOM 687 C CA . ASP A 1 93 ? 12.088 9.702 -11.554 1.00 74.81 93 ASP A CA 1
ATOM 688 C C . ASP A 1 93 ? 12.121 11.181 -11.119 1.00 74.81 93 ASP A C 1
ATOM 690 O O . ASP A 1 93 ? 12.701 11.556 -10.090 1.00 74.81 93 ASP A O 1
ATOM 694 N N . VAL A 1 94 ? 11.548 12.056 -11.955 1.00 68.38 94 VAL A N 1
ATOM 695 C CA . VAL A 1 94 ? 11.444 13.497 -11.677 1.00 68.38 94 VAL A CA 1
ATOM 696 C C . VAL A 1 94 ? 10.301 13.737 -10.688 1.00 68.38 94 VAL A C 1
ATOM 698 O O . VAL A 1 94 ? 9.132 13.780 -11.068 1.00 68.38 94 VAL A O 1
ATOM 701 N N . GLY A 1 95 ? 10.637 13.922 -9.409 1.00 63.53 95 GLY A N 1
ATOM 702 C CA . GLY A 1 95 ? 9.653 14.093 -8.336 1.00 63.53 95 GLY A CA 1
ATOM 703 C C . GLY A 1 95 ? 9.490 12.880 -7.424 1.00 63.53 95 GLY A C 1
ATOM 704 O O . GLY A 1 95 ? 8.455 12.764 -6.760 1.00 63.53 95 GLY A O 1
ATOM 705 N N . ALA A 1 96 ? 10.505 12.015 -7.347 1.00 60.91 96 ALA A N 1
ATOM 706 C CA . ALA A 1 96 ? 10.560 10.920 -6.391 1.00 60.91 96 ALA A CA 1
ATOM 707 C C . ALA A 1 96 ? 10.288 11.435 -4.966 1.00 60.91 96 ALA A C 1
ATOM 709 O O . ALA A 1 96 ? 11.120 12.072 -4.318 1.00 60.91 96 ALA A O 1
ATOM 710 N N . SER A 1 97 ? 9.064 11.200 -4.500 1.00 68.69 97 SER A N 1
ATOM 711 C CA . SER A 1 97 ? 8.639 11.525 -3.145 1.00 68.69 97 SER A CA 1
ATOM 712 C C . SER A 1 97 ? 8.956 10.330 -2.245 1.00 68.69 97 SER A C 1
ATOM 714 O O . SER A 1 97 ? 10.100 10.108 -1.875 1.00 68.69 97 SER A O 1
ATOM 716 N N . THR A 1 98 ? 7.964 9.495 -1.946 1.00 66.38 98 THR A N 1
ATOM 717 C CA . THR A 1 98 ? 8.116 8.278 -1.133 1.00 66.38 98 THR A CA 1
ATOM 718 C C . THR A 1 98 ? 8.712 7.087 -1.900 1.00 66.38 98 THR A C 1
ATOM 720 O O . THR A 1 98 ? 8.837 6.017 -1.319 1.00 66.38 98 THR A O 1
ATOM 723 N N . GLY A 1 99 ? 9.056 7.245 -3.189 1.00 74.31 99 GLY A N 1
ATOM 724 C CA . GLY A 1 99 ? 9.762 6.229 -3.992 1.00 74.31 99 GLY A CA 1
ATOM 725 C C . GLY A 1 99 ? 8.896 5.199 -4.735 1.00 74.31 99 GLY A C 1
ATOM 726 O O . GLY A 1 99 ? 9.429 4.220 -5.242 1.00 74.31 99 GLY A O 1
ATOM 727 N N . GLY A 1 100 ? 7.572 5.383 -4.833 1.00 81.25 100 GLY A N 1
ATOM 728 C CA . GLY A 1 100 ? 6.691 4.378 -5.460 1.00 81.25 100 GLY A CA 1
ATOM 729 C C . GLY A 1 100 ? 6.932 4.146 -6.957 1.00 81.25 100 GLY A C 1
ATOM 730 O O . GLY A 1 100 ? 6.818 3.017 -7.415 1.00 81.25 100 GLY A O 1
ATOM 731 N N . PHE A 1 101 ? 7.275 5.188 -7.719 1.00 85.19 101 PHE A N 1
ATOM 732 C CA . PHE A 1 101 ? 7.632 5.053 -9.138 1.00 85.19 101 PHE A CA 1
ATOM 733 C C . PHE A 1 101 ? 8.986 4.360 -9.293 1.00 85.19 101 PHE A C 1
ATOM 735 O O . PHE A 1 101 ? 9.101 3.399 -10.045 1.00 85.19 101 PHE A O 1
ATOM 742 N N . THR A 1 102 ? 9.977 4.795 -8.513 1.00 83.94 102 THR A N 1
ATOM 743 C CA . THR A 1 102 ? 11.283 4.131 -8.424 1.00 83.94 102 THR A CA 1
ATOM 744 C C . THR A 1 102 ? 11.152 2.624 -8.150 1.00 83.94 102 THR A C 1
ATOM 746 O O . THR A 1 102 ? 11.770 1.831 -8.854 1.00 83.94 102 THR A O 1
ATOM 749 N N . GLN A 1 103 ? 10.318 2.210 -7.184 1.00 83.31 103 GLN A N 1
ATOM 750 C CA . GLN A 1 103 ? 10.087 0.788 -6.889 1.00 83.31 103 GLN A CA 1
ATOM 751 C C . GLN A 1 103 ? 9.573 0.026 -8.125 1.00 83.31 103 GLN A C 1
ATOM 753 O O . GLN A 1 103 ? 10.123 -1.015 -8.467 1.00 83.31 103 GLN A O 1
ATOM 758 N N . VAL A 1 104 ? 8.574 0.570 -8.829 1.00 85.69 104 VAL A N 1
ATOM 759 C CA . VAL A 1 104 ? 8.010 -0.045 -10.046 1.00 85.69 104 VAL A CA 1
ATOM 760 C C . VAL A 1 104 ? 9.049 -0.172 -11.162 1.00 85.69 104 VAL A C 1
ATOM 762 O O . VAL A 1 104 ? 9.097 -1.199 -11.833 1.00 85.69 104 VAL A O 1
ATOM 765 N N . LEU A 1 105 ? 9.883 0.851 -11.369 1.00 85.31 105 LEU A N 1
ATOM 766 C CA . LEU A 1 105 ? 10.932 0.833 -12.395 1.00 85.31 105 LEU A CA 1
ATOM 767 C C . LEU A 1 105 ? 11.977 -0.256 -12.118 1.00 85.31 105 LEU A C 1
ATOM 769 O O . LEU A 1 105 ? 12.367 -0.976 -13.034 1.00 85.31 105 LEU A O 1
ATOM 773 N N . LEU A 1 106 ? 12.389 -0.405 -10.856 1.00 82.75 106 LEU A N 1
ATOM 774 C CA . LEU A 1 106 ? 13.323 -1.450 -10.433 1.00 82.75 106 LEU A CA 1
ATOM 775 C C . LEU A 1 106 ? 12.719 -2.854 -10.570 1.00 82.75 106 LEU A C 1
ATOM 777 O O . LEU A 1 106 ? 13.367 -3.741 -11.119 1.00 82.75 106 LEU A O 1
ATOM 781 N N . GLU A 1 107 ? 11.476 -3.056 -10.122 1.00 84.75 107 GLU A N 1
ATOM 782 C CA . GLU A 1 107 ? 10.772 -4.342 -10.254 1.00 84.75 107 GLU A CA 1
ATOM 783 C C . GLU A 1 107 ? 10.594 -4.764 -11.721 1.00 84.75 107 GLU A C 1
ATOM 785 O O . GLU A 1 107 ? 10.620 -5.955 -12.025 1.00 84.75 107 GLU A O 1
ATOM 790 N N . ARG A 1 108 ? 10.459 -3.798 -12.641 1.00 86.25 108 ARG A N 1
ATOM 791 C CA . ARG A 1 108 ? 10.355 -4.035 -14.091 1.00 86.25 108 ARG A CA 1
ATOM 792 C C . ARG A 1 108 ? 11.702 -4.039 -14.827 1.00 86.25 108 ARG A C 1
ATOM 794 O O . ARG A 1 108 ? 11.723 -4.067 -16.051 1.00 86.25 108 ARG A O 1
ATOM 801 N N . GLY A 1 109 ? 12.823 -4.048 -14.108 1.00 82.31 109 GLY A N 1
ATOM 802 C CA . GLY A 1 109 ? 14.138 -4.317 -14.695 1.00 82.31 109 GLY A CA 1
ATOM 803 C C . GLY A 1 109 ? 14.844 -3.120 -15.334 1.00 82.31 109 GLY A C 1
ATOM 804 O O . GLY A 1 109 ? 15.697 -3.324 -16.201 1.00 82.31 109 GLY A O 1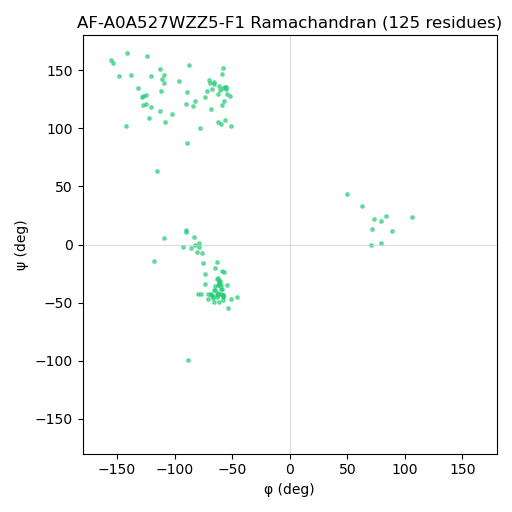
ATOM 805 N N . ALA A 1 110 ? 14.533 -1.883 -14.930 1.00 79.50 110 ALA A N 1
ATOM 806 C CA . ALA A 1 110 ? 15.355 -0.728 -15.298 1.00 79.50 110 ALA A CA 1
ATOM 807 C C . ALA A 1 110 ? 16.817 -0.938 -14.844 1.00 79.50 110 ALA A C 1
ATOM 809 O O . ALA A 1 110 ? 17.066 -1.385 -13.723 1.00 79.50 110 ALA A O 1
ATOM 810 N N . ALA A 1 111 ? 17.785 -0.620 -15.710 1.00 67.38 111 ALA A N 1
ATOM 811 C CA . ALA A 1 111 ? 19.207 -0.887 -15.457 1.00 67.38 111 ALA A CA 1
ATOM 812 C C . ALA A 1 111 ? 19.807 0.062 -14.406 1.00 67.38 111 ALA A C 1
ATOM 814 O O . ALA A 1 111 ? 20.683 -0.319 -13.629 1.00 67.38 111 ALA A O 1
ATOM 815 N N . SER A 1 112 ? 19.328 1.304 -14.380 1.00 69.06 112 SER A N 1
ATOM 816 C CA . SER A 1 112 ? 19.705 2.330 -13.412 1.00 69.06 112 SER A CA 1
ATOM 817 C C . SER A 1 112 ? 18.561 3.338 -13.257 1.00 69.06 112 SER A C 1
ATOM 819 O O . SER A 1 112 ? 17.725 3.490 -14.155 1.00 69.06 112 SER A O 1
ATOM 821 N N . TYR A 1 113 ? 18.504 4.024 -12.110 1.00 62.62 113 TYR A N 1
ATOM 822 C CA . TYR A 1 113 ? 17.560 5.124 -11.914 1.00 62.62 113 TYR A CA 1
ATOM 823 C C . TYR A 1 113 ? 18.229 6.368 -11.326 1.00 62.62 113 TYR A C 1
ATOM 825 O O . TYR A 1 113 ? 18.997 6.296 -10.365 1.00 62.62 113 TYR A O 1
ATOM 833 N N . GLY A 1 114 ? 17.905 7.527 -11.898 1.00 60.72 114 GLY A N 1
ATOM 834 C CA . GLY A 1 114 ? 18.180 8.838 -11.314 1.00 60.72 114 GLY A CA 1
ATOM 835 C C . GLY A 1 114 ? 16.948 9.350 -10.572 1.00 60.72 114 GLY A C 1
ATOM 836 O O . GLY A 1 114 ? 15.825 9.183 -11.042 1.00 60.72 114 GLY A O 1
ATOM 837 N N . SER A 1 115 ? 17.137 9.991 -9.420 1.00 57.47 115 SER A N 1
ATOM 838 C CA . SER A 1 115 ? 16.050 10.588 -8.639 1.00 57.47 115 SER A CA 1
ATOM 839 C C . SER A 1 115 ? 16.379 12.042 -8.319 1.00 57.47 115 SER A C 1
ATOM 841 O O . SER A 1 115 ? 17.455 12.338 -7.798 1.00 57.47 115 SER A O 1
ATOM 843 N N . PHE A 1 116 ? 15.462 12.955 -8.648 1.00 53.38 116 PHE A N 1
ATOM 844 C CA . PHE A 1 116 ? 15.584 14.379 -8.331 1.00 53.38 116 PHE A CA 1
ATOM 845 C C . PHE A 1 116 ? 14.395 14.808 -7.465 1.00 53.38 116 PHE A C 1
ATOM 847 O O . PHE A 1 116 ? 13.242 14.755 -7.903 1.00 53.38 116 PHE A O 1
ATOM 854 N N . SER A 1 117 ? 14.670 15.258 -6.238 1.00 52.00 117 SER A N 1
ATOM 855 C CA . SER A 1 117 ? 13.688 15.879 -5.344 1.00 52.00 117 SER A CA 1
ATOM 856 C C . SER A 1 117 ? 14.022 17.359 -5.131 1.00 52.00 117 SER A C 1
ATOM 858 O O . SER A 1 117 ? 15.174 17.784 -5.244 1.00 52.00 117 SER A O 1
ATOM 860 N N . LYS A 1 118 ? 12.999 18.186 -4.879 1.00 46.25 118 LYS A N 1
ATOM 861 C CA . LYS A 1 118 ? 13.185 19.621 -4.619 1.00 46.25 118 LYS A CA 1
ATOM 862 C C . LYS A 1 118 ? 14.030 19.786 -3.342 1.00 46.25 118 LYS A C 1
ATOM 864 O O . LYS A 1 118 ? 13.657 19.193 -2.328 1.00 46.25 118 LYS A O 1
ATOM 869 N N . PRO A 1 119 ? 15.115 20.586 -3.345 1.00 49.84 119 PRO A N 1
ATOM 870 C CA . PRO A 1 119 ? 15.897 20.823 -2.136 1.00 49.84 119 PRO A CA 1
ATOM 871 C C . PRO A 1 119 ? 15.006 21.426 -1.035 1.00 49.84 119 PRO A C 1
ATOM 873 O O . PRO A 1 119 ? 14.069 22.173 -1.356 1.00 49.84 119 PRO A O 1
ATOM 876 N N . PRO A 1 120 ? 15.254 21.110 0.252 1.00 46.66 120 PRO A N 1
ATOM 877 C CA . PRO A 1 120 ? 14.495 21.694 1.350 1.00 46.66 120 PRO A CA 1
ATOM 878 C C . PRO A 1 120 ? 14.563 23.222 1.263 1.00 46.66 120 PRO A C 1
ATOM 880 O O . PRO A 1 120 ? 15.624 23.793 1.007 1.00 46.66 120 PRO A O 1
ATOM 883 N N . LEU A 1 121 ? 13.417 23.888 1.449 1.00 52.47 121 LEU A N 1
ATOM 884 C CA . LEU A 1 121 ? 13.390 25.347 1.547 1.00 52.47 121 LEU A CA 1
ATOM 885 C C . LEU A 1 121 ? 14.297 25.764 2.714 1.00 52.47 121 LEU A C 1
ATOM 887 O O . LEU A 1 121 ? 14.198 25.149 3.781 1.00 52.47 121 LEU A O 1
ATOM 891 N N . PRO A 1 122 ? 15.161 26.781 2.549 1.00 61.94 122 PRO A N 1
ATOM 892 C CA . PRO A 1 122 ? 15.965 27.270 3.655 1.00 61.94 122 PRO A CA 1
ATOM 893 C C . PRO A 1 122 ? 15.023 27.699 4.779 1.00 61.94 122 PRO A C 1
ATOM 895 O O . PRO A 1 122 ? 14.117 28.510 4.580 1.00 61.94 122 PRO A O 1
ATOM 898 N N . ILE A 1 123 ? 15.218 27.111 5.958 1.00 61.28 123 ILE A N 1
ATOM 899 C CA . ILE A 1 123 ? 14.576 27.552 7.193 1.00 61.28 123 ILE A CA 1
ATOM 900 C C . ILE A 1 123 ? 15.008 28.997 7.417 1.00 61.28 123 ILE A C 1
ATOM 902 O O . ILE A 1 123 ? 16.146 29.262 7.797 1.00 61.28 123 ILE A O 1
ATOM 906 N N . ALA A 1 124 ? 14.108 29.936 7.130 1.00 61.62 124 ALA A N 1
ATOM 907 C CA . ALA A 1 124 ? 14.293 31.325 7.496 1.00 61.62 124 ALA A CA 1
ATOM 908 C C . ALA A 1 124 ? 14.365 31.384 9.025 1.00 61.62 124 ALA A C 1
ATOM 910 O O . ALA A 1 124 ? 13.353 31.212 9.709 1.00 61.62 124 ALA A O 1
ATOM 911 N N . SER A 1 125 ? 15.569 31.579 9.560 1.00 57.41 125 SER A N 1
ATOM 912 C CA . SER A 1 125 ? 15.772 31.973 10.948 1.00 57.41 125 SER A CA 1
ATOM 913 C C . SER A 1 125 ? 14.987 33.264 11.170 1.00 57.41 125 SER A C 1
ATOM 915 O O . SER A 1 125 ? 15.337 34.307 10.614 1.00 57.41 125 SER A O 1
ATOM 917 N N . ARG A 1 126 ? 13.874 33.177 11.904 1.00 54.94 126 ARG A N 1
ATOM 918 C CA . ARG A 1 126 ? 13.156 34.367 12.365 1.00 54.94 126 ARG A CA 1
ATOM 919 C C . ARG A 1 126 ? 14.059 35.125 13.354 1.00 54.94 126 ARG A C 1
ATOM 921 O O . ARG A 1 126 ? 14.750 34.448 14.116 1.00 54.94 126 ARG A O 1
ATOM 928 N N . PRO A 1 127 ? 14.083 36.469 13.299 1.00 64.69 127 PRO A N 1
ATOM 929 C CA . PRO A 1 127 ? 14.850 37.295 14.228 1.00 64.69 127 PRO A CA 1
ATOM 930 C C . PRO A 1 127 ? 14.331 37.179 15.664 1.00 64.69 127 PRO A C 1
ATOM 932 O O . PRO A 1 127 ? 13.123 36.884 15.836 1.00 64.69 127 PRO A O 1
#

Nearest PDB structures (foldseek):
  7s0s-assembly1_B  TM=8.481E-01  e=3.720E-07  Mycobacterium tuberculosis
  3hp7-assembly1_A  TM=5.386E-01  e=5.320E-08  Streptococcus thermophilus LMG 18311
  2cqj-asse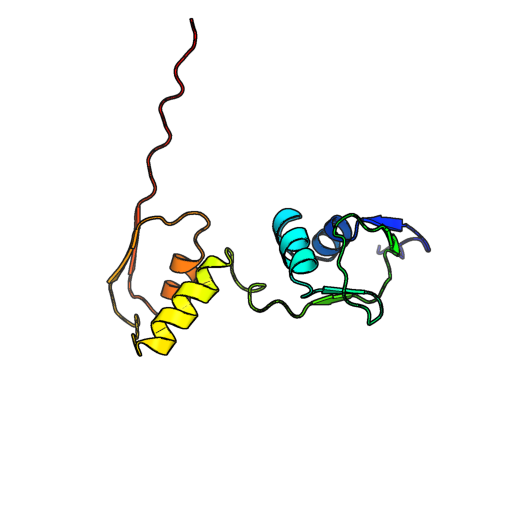mbly1_A  TM=7.767E-01  e=2.600E-03  Homo sapiens
  4v5z-assembly1_Ad  TM=8.504E-01  e=5.815E-03  Canis lupus familiaris
  9e7f-assembly1_BE  TM=7.038E-01  e=8.131E-03  Pyrobaculum calidifontis JCM 11548

Foldseek 3Di:
DDDPDDFFDKFFQLVLCVVVVVAVHSVRSLVQLCVQQKDWQNHGRNGRRDIDGSPTDMDGRDPCSPFQDPVLVVLVCVCVVVVPQQAQHEEEDEAQDSCRVVVNSVVSHHPYYHYDHDPDDPPPPDD

pLDDT: mean 81.5, std 14.89, range [41.53, 96.88]